Protein AF-A0A7C2SM57-F1 (afdb_monomer_lite)

Structure (mmCIF, N/CA/C/O backbone):
data_AF-A0A7C2SM57-F1
#
_entry.id   AF-A0A7C2SM57-F1
#
loop_
_atom_site.group_PDB
_atom_site.id
_atom_site.type_symbol
_atom_site.label_atom_id
_atom_site.label_alt_id
_atom_site.label_comp_id
_atom_site.label_asym_id
_atom_site.label_entity_id
_atom_site.label_seq_id
_atom_site.pdbx_PDB_ins_code
_atom_site.Cartn_x
_atom_site.Cartn_y
_atom_site.Cartn_z
_atom_site.occupancy
_atom_site.B_iso_or_equiv
_atom_site.auth_seq_id
_atom_site.auth_comp_id
_atom_site.auth_asym_id
_atom_site.auth_atom_id
_atom_site.pdbx_PDB_model_num
ATOM 1 N N . MET A 1 1 ? 14.004 -2.956 -28.193 1.00 50.91 1 MET A N 1
ATOM 2 C CA . MET A 1 1 ? 14.623 -3.282 -26.892 1.00 50.91 1 MET A CA 1
ATOM 3 C C . MET A 1 1 ? 13.646 -2.830 -25.829 1.00 50.91 1 MET A C 1
ATOM 5 O O . MET A 1 1 ? 13.436 -1.632 -25.704 1.00 50.91 1 MET A O 1
ATOM 9 N N . THR A 1 2 ? 12.959 -3.759 -25.173 1.00 55.81 2 THR A N 1
ATOM 10 C CA . THR A 1 2 ? 12.054 -3.418 -24.068 1.00 55.81 2 THR A CA 1
ATOM 11 C C . THR A 1 2 ? 12.912 -3.023 -22.871 1.00 55.81 2 THR A C 1
ATOM 13 O O . THR A 1 2 ? 13.886 -3.712 -22.572 1.00 55.81 2 THR A O 1
ATOM 16 N N . ALA A 1 3 ? 12.626 -1.884 -22.244 1.00 69.00 3 ALA A N 1
ATOM 17 C CA . ALA A 1 3 ? 13.385 -1.445 -21.081 1.00 69.00 3 ALA A CA 1
ATOM 18 C C . ALA A 1 3 ? 13.084 -2.372 -19.897 1.00 69.00 3 ALA A C 1
ATOM 20 O O . ALA A 1 3 ? 11.924 -2.535 -19.518 1.00 69.00 3 ALA A O 1
ATOM 21 N N . LEU A 1 4 ? 14.130 -2.960 -19.316 1.00 82.00 4 LEU A N 1
ATOM 22 C CA . LEU A 1 4 ? 14.032 -3.652 -18.035 1.00 82.00 4 LEU A CA 1
ATOM 23 C C . LEU A 1 4 ? 13.627 -2.630 -16.974 1.00 82.00 4 LEU A C 1
ATOM 25 O O . LEU A 1 4 ? 14.331 -1.639 -16.772 1.00 82.00 4 LEU A O 1
ATOM 29 N N . THR A 1 5 ? 12.493 -2.862 -16.318 1.00 91.25 5 THR A N 1
ATOM 30 C CA . THR A 1 5 ? 11.995 -1.976 -15.261 1.00 91.25 5 THR A CA 1
ATOM 31 C C . THR A 1 5 ? 12.108 -2.693 -13.928 1.00 91.25 5 THR A C 1
ATOM 33 O O . THR A 1 5 ? 11.566 -3.784 -13.765 1.00 91.25 5 THR A O 1
ATOM 36 N N . LEU A 1 6 ? 12.828 -2.088 -12.984 1.00 94.25 6 LEU A N 1
ATOM 37 C CA . LEU A 1 6 ? 12.891 -2.567 -11.608 1.00 94.25 6 LEU A CA 1
ATOM 38 C C . LEU A 1 6 ? 11.885 -1.795 -10.763 1.00 94.25 6 LEU A C 1
ATOM 40 O O . LEU A 1 6 ? 11.863 -0.567 -10.795 1.00 94.25 6 LEU A O 1
ATOM 44 N N . VAL A 1 7 ? 11.080 -2.523 -10.000 1.00 95.19 7 VAL A N 1
ATOM 45 C CA . VAL A 1 7 ? 10.068 -1.971 -9.100 1.00 95.19 7 VAL A CA 1
ATOM 46 C C . VAL A 1 7 ? 10.310 -2.523 -7.705 1.00 95.19 7 VAL A C 1
ATOM 48 O O . VAL A 1 7 ? 10.540 -3.717 -7.541 1.00 95.19 7 VAL A O 1
ATOM 51 N N . GLN A 1 8 ? 10.258 -1.667 -6.688 1.00 96.31 8 GLN A N 1
ATOM 52 C CA . GLN A 1 8 ? 10.218 -2.128 -5.302 1.00 96.31 8 GLN A CA 1
ATOM 53 C C . GLN A 1 8 ? 8.776 -2.434 -4.910 1.00 96.31 8 GLN A C 1
ATOM 55 O O . GLN A 1 8 ? 7.887 -1.606 -5.128 1.00 96.31 8 GLN A O 1
ATOM 60 N N . ALA A 1 9 ? 8.570 -3.614 -4.332 1.00 97.38 9 ALA A N 1
ATOM 61 C CA . ALA A 1 9 ? 7.349 -4.008 -3.657 1.00 97.38 9 ALA A CA 1
ATOM 62 C C . ALA A 1 9 ? 7.601 -4.045 -2.147 1.00 97.38 9 ALA A C 1
ATOM 64 O O . ALA A 1 9 ? 8.601 -4.610 -1.701 1.00 97.38 9 ALA A O 1
ATOM 65 N N . ARG A 1 10 ? 6.696 -3.464 -1.359 1.00 97.38 10 ARG A N 1
ATOM 66 C CA . ARG A 1 10 ? 6.762 -3.461 0.106 1.00 97.38 10 ARG A CA 1
ATOM 67 C C . ARG A 1 10 ? 5.449 -3.941 0.689 1.00 97.38 10 ARG A C 1
ATOM 69 O O . ARG A 1 10 ? 4.433 -3.268 0.535 1.00 97.38 10 ARG A O 1
ATOM 76 N N . ALA A 1 11 ? 5.468 -5.096 1.338 1.00 97.75 11 ALA A N 1
ATOM 77 C CA . ALA A 1 11 ? 4.336 -5.629 2.077 1.00 97.75 11 ALA A CA 1
ATOM 78 C C . ALA A 1 11 ? 4.465 -5.245 3.550 1.00 97.75 11 ALA A C 1
ATOM 80 O O . ALA A 1 11 ? 5.546 -5.341 4.127 1.00 97.75 11 ALA A O 1
ATOM 81 N N . MET A 1 12 ? 3.367 -4.801 4.152 1.00 97.69 12 MET A N 1
ATOM 82 C CA . MET A 1 12 ? 3.306 -4.418 5.557 1.00 97.69 12 MET A CA 1
ATOM 83 C C . MET A 1 12 ? 2.025 -4.945 6.193 1.00 97.69 12 MET A C 1
ATOM 85 O O . MET A 1 12 ? 0.942 -4.760 5.636 1.00 97.69 12 MET A O 1
ATOM 89 N N . LEU A 1 13 ? 2.132 -5.550 7.373 1.00 97.88 13 LEU 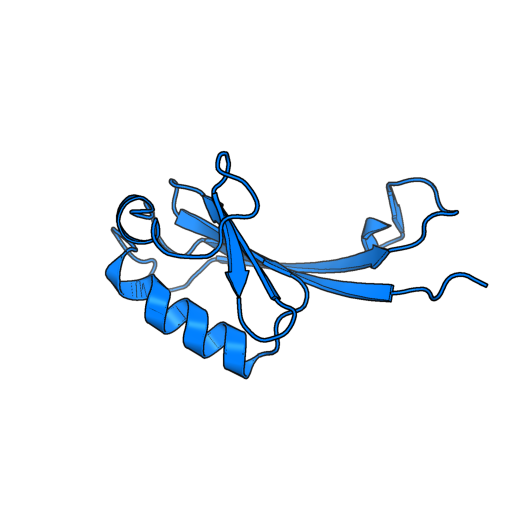A N 1
ATOM 90 C CA . LEU A 1 13 ? 0.989 -5.802 8.247 1.00 97.88 13 LEU A CA 1
ATOM 91 C C . LEU A 1 13 ? 0.921 -4.664 9.263 1.00 97.88 13 LEU A C 1
ATOM 93 O O . LEU A 1 13 ? 1.817 -4.532 10.091 1.00 97.88 13 LEU A O 1
ATOM 97 N N . ILE A 1 14 ? -0.110 -3.822 9.179 1.00 96.81 14 ILE A N 1
ATOM 98 C CA . ILE A 1 14 ? -0.193 -2.580 9.974 1.00 96.81 14 ILE A CA 1
ATOM 99 C C . ILE A 1 14 ? -1.230 -2.640 11.105 1.00 96.81 14 ILE A C 1
ATOM 101 O O . ILE A 1 14 ? -1.264 -1.752 11.953 1.00 96.81 14 ILE A O 1
ATOM 105 N N . GLY A 1 15 ? -2.064 -3.678 11.136 1.00 96.38 15 GLY A N 1
ATOM 106 C CA . GLY A 1 15 ? -3.121 -3.899 12.125 1.00 96.38 15 GLY A CA 1
ATOM 107 C C . GLY A 1 15 ? -3.917 -5.158 11.800 1.00 96.38 15 GLY A C 1
ATOM 108 O O . GLY A 1 15 ? -3.643 -5.815 10.796 1.00 96.38 15 GLY A O 1
ATOM 109 N N . ASP A 1 16 ? -4.936 -5.459 12.597 1.00 94.50 16 ASP A N 1
ATOM 110 C CA . ASP A 1 16 ? -5.746 -6.673 12.413 1.00 94.50 16 ASP A CA 1
ATOM 111 C C . ASP A 1 16 ? -6.846 -6.501 11.360 1.00 94.50 16 ASP A C 1
ATOM 113 O O . ASP A 1 16 ? -7.298 -7.464 10.727 1.00 94.50 16 ASP A O 1
ATOM 117 N N . ARG A 1 17 ? -7.335 -5.267 11.168 1.00 94.69 17 ARG A N 1
ATOM 118 C CA . ARG A 1 17 ? -8.364 -4.974 10.160 1.00 94.69 17 ARG A CA 1
ATOM 119 C C . ARG A 1 17 ? -8.192 -3.602 9.539 1.00 94.69 17 ARG A C 1
ATOM 121 O O . ARG A 1 17 ? -7.886 -2.633 10.223 1.00 94.69 17 ARG A O 1
ATOM 128 N N . LEU A 1 18 ? -8.542 -3.505 8.261 1.00 93.94 18 LEU A N 1
ATOM 129 C CA . LEU A 1 18 ? -8.571 -2.248 7.518 1.00 93.94 18 LEU A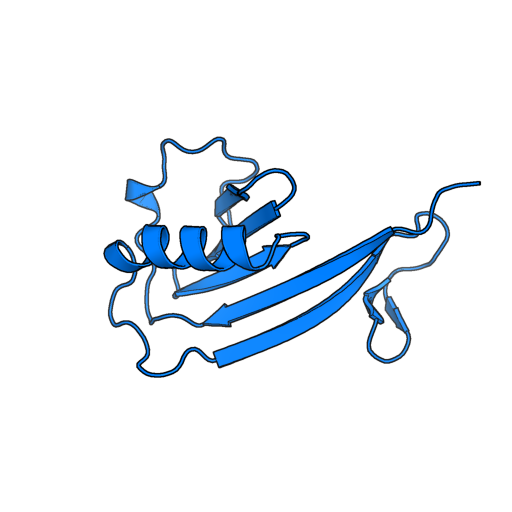 CA 1
ATOM 130 C C . LEU A 1 18 ? -9.998 -1.942 7.040 1.00 93.94 18 LEU A C 1
ATOM 132 O O . LEU A 1 18 ? -10.609 -2.753 6.330 1.00 93.94 18 LEU A O 1
ATOM 136 N N . ASP A 1 19 ? -10.549 -0.790 7.436 1.00 91.81 19 ASP A N 1
ATOM 137 C CA . ASP A 1 19 ? -11.873 -0.351 6.983 1.00 91.81 19 ASP A CA 1
ATOM 138 C C . ASP A 1 19 ? -11.806 0.323 5.606 1.00 91.81 19 ASP A C 1
ATOM 140 O O . ASP A 1 19 ? -11.672 1.535 5.456 1.00 91.81 19 ASP A O 1
ATOM 144 N N . LEU A 1 20 ? -11.922 -0.506 4.569 1.00 84.38 20 LEU A N 1
ATOM 145 C CA . LEU A 1 20 ? -11.835 -0.072 3.174 1.00 84.38 20 LEU A CA 1
ATOM 146 C C . LEU A 1 20 ? 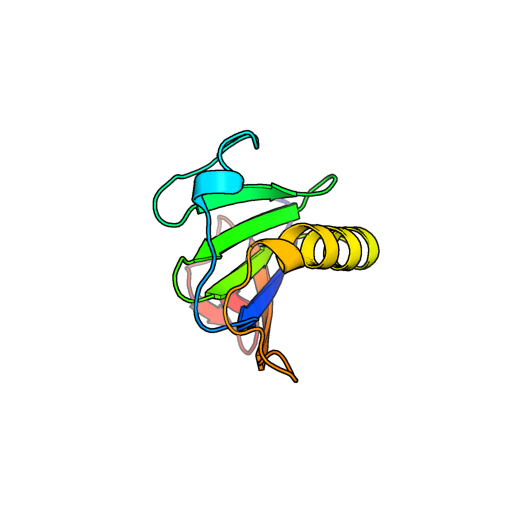-13.085 0.651 2.664 1.00 84.38 20 LEU A C 1
ATOM 148 O O . LEU A 1 20 ? -13.011 1.288 1.616 1.00 84.38 20 LEU A O 1
ATOM 152 N N . ARG A 1 21 ? -14.225 0.566 3.368 1.00 76.38 21 ARG A N 1
ATOM 153 C CA . ARG A 1 21 ? -15.477 1.209 2.922 1.00 76.38 21 ARG A CA 1
ATOM 154 C C . ARG A 1 21 ? -15.364 2.731 2.910 1.00 76.38 21 ARG A C 1
ATOM 156 O O . ARG A 1 21 ? -16.056 3.402 2.153 1.00 76.38 21 ARG A O 1
ATOM 163 N N . ALA A 1 22 ? -14.481 3.275 3.741 1.00 67.94 22 ALA A N 1
ATOM 164 C CA . ALA A 1 22 ? -14.217 4.704 3.809 1.00 67.94 22 ALA A CA 1
ATOM 165 C C . ALA A 1 22 ? -13.237 5.199 2.726 1.00 67.94 22 ALA A C 1
ATOM 167 O O . ALA A 1 22 ? -13.192 6.393 2.448 1.00 67.94 22 ALA A O 1
ATOM 168 N N . LEU A 1 23 ? -12.497 4.294 2.072 1.00 70.75 23 LEU A N 1
ATOM 169 C CA . LEU A 1 23 ? -11.519 4.598 1.011 1.00 70.75 23 LEU A CA 1
ATOM 170 C C . LEU A 1 23 ? -12.133 4.538 -0.397 1.00 70.75 23 LEU A C 1
ATOM 172 O O . LEU A 1 23 ? -11.445 4.569 -1.416 1.00 70.75 23 LEU A O 1
ATOM 176 N N . GLU A 1 24 ? -13.456 4.433 -0.455 1.00 63.94 24 GLU A N 1
ATOM 177 C CA . GLU A 1 24 ? -14.232 4.118 -1.644 1.00 63.94 24 GLU A CA 1
ATOM 178 C C . GLU A 1 24 ? -14.271 5.225 -2.713 1.00 63.94 24 GLU A C 1
ATOM 180 O O . GLU A 1 24 ? -14.729 4.963 -3.829 1.00 63.94 24 GLU A O 1
ATOM 185 N N . THR A 1 25 ? -13.763 6.418 -2.405 1.00 64.44 25 THR A N 1
ATOM 186 C CA . THR A 1 25 ? -13.713 7.594 -3.289 1.00 64.44 25 THR A CA 1
ATOM 187 C C . THR A 1 25 ? -12.423 7.722 -4.103 1.00 64.44 25 THR A C 1
ATOM 189 O O . THR A 1 25 ? -12.368 8.566 -4.997 1.00 64.44 25 THR A O 1
ATOM 192 N N . ALA A 1 26 ? -11.397 6.910 -3.830 1.00 64.75 26 ALA A N 1
ATOM 193 C CA . ALA A 1 26 ? -10.163 6.898 -4.614 1.00 64.75 26 ALA A CA 1
ATOM 194 C C . ALA A 1 26 ? -10.376 6.271 -6.006 1.00 64.75 26 ALA A C 1
ATOM 196 O O . ALA A 1 26 ? -11.267 5.438 -6.192 1.00 64.75 26 ALA A O 1
ATOM 197 N N . GLU A 1 27 ? -9.538 6.637 -6.981 1.00 70.50 27 GLU A N 1
ATOM 198 C CA . GLU A 1 27 ? -9.518 5.994 -8.299 1.00 70.50 27 GLU A CA 1
ATOM 199 C C . GLU A 1 27 ? -9.142 4.510 -8.137 1.00 70.50 27 GLU A C 1
ATOM 201 O O . GLU A 1 27 ? -7.998 4.154 -7.838 1.00 70.50 27 GLU A O 1
ATOM 206 N N . ARG A 1 28 ? -10.148 3.633 -8.258 1.00 82.94 28 ARG A N 1
ATOM 207 C CA . ARG A 1 28 ? -9.999 2.192 -8.027 1.00 82.94 28 ARG A CA 1
ATOM 208 C C . ARG A 1 28 ? -9.511 1.496 -9.291 1.00 82.94 28 ARG A C 1
ATOM 210 O O . ARG A 1 28 ? -10.142 1.591 -10.338 1.00 82.94 28 ARG A O 1
ATOM 217 N N . LEU A 1 29 ? -8.448 0.715 -9.146 1.00 88.25 29 LEU A N 1
ATOM 218 C CA . LEU A 1 29 ? -7.909 -0.169 -10.179 1.00 88.25 29 LEU A CA 1
ATOM 219 C C . LEU A 1 29 ? -8.491 -1.590 -10.071 1.00 88.25 29 LEU A C 1
ATOM 221 O O . LEU A 1 29 ? -8.685 -2.257 -11.081 1.00 88.25 29 LEU A O 1
ATOM 225 N N . ALA A 1 30 ? -8.794 -2.048 -8.851 1.00 90.12 30 ALA A N 1
ATOM 226 C CA . ALA A 1 30 ? -9.450 -3.330 -8.575 1.00 90.12 30 ALA A CA 1
ATOM 227 C C . ALA A 1 30 ? -1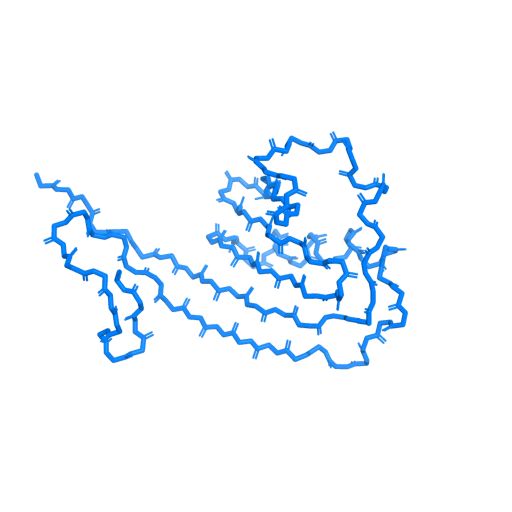0.201 -3.287 -7.232 1.00 90.12 30 ALA A C 1
ATOM 229 O O . ALA A 1 30 ? -9.925 -2.432 -6.390 1.00 90.12 30 ALA A O 1
ATOM 230 N N . SER A 1 31 ? -11.154 -4.199 -7.017 1.00 87.31 31 SER A N 1
ATOM 231 C CA . SER A 1 31 ? -12.004 -4.232 -5.811 1.00 87.31 31 SER A CA 1
ATOM 232 C C . SER A 1 31 ? -11.794 -5.448 -4.901 1.00 87.31 31 SER A C 1
ATOM 234 O O . SER A 1 31 ? -12.278 -5.438 -3.768 1.00 87.31 31 SER A O 1
ATOM 236 N N . ALA A 1 32 ? -11.081 -6.481 -5.354 1.00 87.81 32 ALA A N 1
ATOM 237 C CA . ALA A 1 32 ? -10.849 -7.705 -4.590 1.00 87.81 32 ALA A CA 1
ATOM 238 C C . ALA A 1 32 ? -9.448 -8.295 -4.863 1.00 87.81 32 ALA A C 1
ATOM 240 O O . ALA A 1 32 ? -9.311 -9.097 -5.787 1.00 87.81 32 ALA A O 1
ATOM 241 N N . PRO A 1 33 ? -8.418 -7.946 -4.062 1.00 92.81 33 PRO A N 1
ATOM 242 C CA . PRO A 1 33 ? -8.392 -6.910 -3.012 1.00 92.81 33 PRO A CA 1
ATOM 243 C C . PRO A 1 33 ? -8.540 -5.478 -3.566 1.00 92.81 33 PRO A C 1
ATOM 245 O O . PRO A 1 33 ? -8.395 -5.251 -4.770 1.00 92.81 33 PRO A O 1
ATOM 248 N N . LEU A 1 34 ? -8.841 -4.500 -2.698 1.00 93.00 34 LEU A N 1
ATOM 249 C CA . LEU A 1 34 ? -8.935 -3.099 -3.126 1.00 93.00 34 LEU A CA 1
ATOM 250 C C . LEU A 1 34 ? -7.561 -2.644 -3.609 1.00 93.00 34 LEU A C 1
ATOM 252 O O . LEU A 1 34 ? -6.596 -2.697 -2.854 1.00 93.00 34 LEU A O 1
ATOM 256 N N . THR A 1 35 ? -7.489 -2.184 -4.850 1.00 94.75 35 THR A N 1
ATOM 257 C CA . THR A 1 35 ? -6.258 -1.659 -5.436 1.00 94.75 35 THR A CA 1
ATOM 258 C C . THR A 1 35 ? -6.504 -0.240 -5.907 1.00 94.75 35 THR A C 1
ATOM 260 O O . THR A 1 35 ? -7.473 0.007 -6.627 1.00 94.75 35 THR A O 1
ATOM 263 N N . ILE A 1 36 ? -5.637 0.682 -5.501 1.00 93.31 36 ILE A N 1
ATOM 264 C CA . ILE A 1 36 ? -5.745 2.112 -5.802 1.00 93.31 36 ILE A CA 1
ATOM 265 C C . ILE A 1 36 ? -4.403 2.661 -6.289 1.00 93.31 36 ILE A C 1
ATOM 267 O O . ILE A 1 36 ? -3.340 2.127 -5.953 1.00 93.31 36 ILE A O 1
ATOM 271 N N . ALA A 1 37 ? -4.454 3.733 -7.077 1.00 93.31 37 ALA A N 1
ATOM 272 C CA . ALA A 1 37 ? -3.277 4.549 -7.355 1.00 93.31 37 ALA A CA 1
ATOM 273 C C . ALA A 1 37 ? -2.914 5.387 -6.117 1.00 93.31 37 ALA A C 1
ATOM 275 O O . ALA A 1 37 ? -3.798 5.878 -5.414 1.00 93.31 37 ALA A O 1
ATOM 276 N N . VAL A 1 38 ? -1.617 5.543 -5.849 1.00 92.25 38 VAL A N 1
ATOM 277 C CA . VAL A 1 38 ? -1.082 6.331 -4.729 1.00 92.25 38 VAL A CA 1
ATOM 278 C C . VAL A 1 38 ? 0.163 7.089 -5.180 1.00 92.25 38 VAL A C 1
ATOM 280 O O . VAL A 1 38 ? 1.000 6.543 -5.892 1.00 92.25 38 VAL A O 1
ATOM 283 N N . GLY A 1 39 ? 0.301 8.351 -4.778 1.00 91.12 39 GLY A N 1
ATOM 284 C CA . GLY A 1 39 ? 1.400 9.193 -5.264 1.00 91.12 39 GLY A CA 1
ATOM 285 C C . GLY A 1 39 ? 1.401 9.355 -6.791 1.00 91.12 39 GLY A C 1
ATOM 286 O O . GLY A 1 39 ? 0.372 9.199 -7.451 1.00 91.12 39 GLY A O 1
ATOM 287 N N . ALA A 1 40 ? 2.563 9.667 -7.363 1.00 92.62 40 ALA A N 1
ATOM 288 C CA . ALA A 1 40 ? 2.712 9.882 -8.803 1.00 92.62 40 ALA A CA 1
ATOM 289 C C . ALA A 1 40 ? 2.784 8.576 -9.614 1.00 92.62 40 ALA A C 1
ATOM 291 O O . ALA A 1 40 ? 2.353 8.530 -10.768 1.00 92.62 40 ALA A O 1
ATOM 292 N N . ARG A 1 41 ? 3.370 7.522 -9.034 1.00 92.81 41 ARG A N 1
ATOM 293 C CA . ARG A 1 41 ? 3.616 6.228 -9.703 1.00 92.81 41 ARG A CA 1
ATOM 294 C C . ARG A 1 41 ? 3.218 5.028 -8.850 1.00 92.81 41 ARG A C 1
ATOM 296 O O . ARG A 1 41 ? 3.234 3.903 -9.338 1.00 92.81 41 ARG A O 1
ATOM 303 N N . GLY A 1 42 ? 2.858 5.234 -7.594 1.00 94.94 42 GLY A N 1
ATOM 304 C CA . GLY A 1 42 ? 2.632 4.143 -6.669 1.00 94.94 42 GLY A CA 1
ATOM 305 C C . GLY A 1 42 ? 1.310 3.414 -6.913 1.00 94.94 42 GLY A C 1
ATOM 306 O O . GLY A 1 42 ? 0.322 3.973 -7.400 1.00 94.94 42 GLY A O 1
ATOM 307 N N . ARG A 1 43 ? 1.280 2.130 -6.560 1.00 95.69 43 ARG A N 1
ATOM 308 C CA . ARG A 1 43 ? 0.043 1.348 -6.430 1.00 95.69 43 ARG A CA 1
ATOM 309 C C . ARG A 1 43 ? -0.018 0.763 -5.031 1.00 95.69 43 ARG A C 1
ATOM 311 O O . ARG A 1 43 ? 0.993 0.269 -4.541 1.00 95.69 43 ARG A O 1
ATOM 318 N N . ALA A 1 44 ? -1.197 0.794 -4.420 1.00 96.25 44 ALA A N 1
ATOM 319 C CA . ALA A 1 44 ? -1.443 0.172 -3.128 1.00 96.25 44 ALA A CA 1
ATOM 320 C C . ALA A 1 44 ? -2.507 -0.913 -3.264 1.00 96.25 44 ALA A C 1
ATOM 322 O O . ALA A 1 44 ? -3.611 -0.650 -3.744 1.00 96.25 44 ALA A O 1
ATOM 323 N N . VAL A 1 45 ? -2.172 -2.118 -2.814 1.00 96.81 45 VAL A N 1
ATOM 324 C CA . VAL A 1 45 ? -3.096 -3.239 -2.666 1.00 96.81 45 VAL A CA 1
ATOM 325 C C 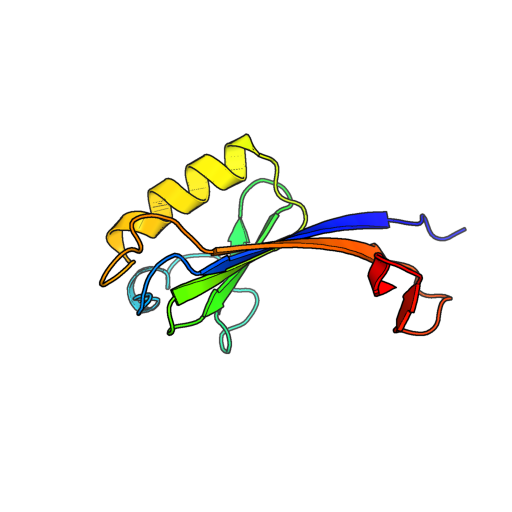. VAL A 1 45 ? -3.438 -3.373 -1.188 1.00 96.81 45 VAL A C 1
ATOM 327 O O . VAL A 1 45 ? -2.562 -3.600 -0.356 1.00 96.81 45 VAL A O 1
ATOM 330 N N . LEU A 1 46 ? -4.715 -3.205 -0.861 1.00 95.94 46 LEU A N 1
ATOM 331 C CA . LEU A 1 46 ? -5.223 -3.112 0.500 1.00 95.94 46 LEU A CA 1
ATOM 332 C C . LEU A 1 46 ? -6.082 -4.330 0.831 1.00 95.94 46 LEU A C 1
ATOM 334 O O . LEU A 1 46 ? -7.126 -4.581 0.216 1.00 95.94 46 LEU A O 1
ATOM 338 N N . PHE A 1 47 ? -5.663 -5.068 1.851 1.00 95.62 47 PHE A N 1
ATOM 339 C CA . PHE A 1 47 ? -6.365 -6.241 2.338 1.00 95.62 47 PHE A CA 1
ATOM 340 C C . PHE A 1 47 ? -7.161 -5.902 3.596 1.00 95.62 47 PHE A C 1
ATOM 342 O O . PHE A 1 47 ? -6.681 -5.248 4.518 1.00 95.62 47 PHE A O 1
ATOM 349 N N . ARG A 1 48 ? -8.400 -6.400 3.677 1.00 94.31 48 ARG A N 1
ATOM 350 C CA . ARG A 1 48 ? -9.299 -6.124 4.817 1.00 94.31 48 ARG A CA 1
ATOM 351 C C . ARG A 1 48 ? -8.786 -6.670 6.150 1.00 94.31 48 ARG A C 1
ATOM 353 O O . ARG A 1 48 ? -9.260 -6.222 7.189 1.00 94.31 48 ARG A O 1
ATOM 360 N N . TYR A 1 49 ? -7.853 -7.617 6.109 1.00 95.00 49 TYR A N 1
ATOM 361 C CA . TYR A 1 49 ? -7.169 -8.182 7.272 1.00 95.00 49 TYR A CA 1
ATOM 362 C C . TYR A 1 49 ? -5.911 -7.391 7.678 1.00 95.00 49 TYR A C 1
ATOM 364 O O . TYR A 1 49 ? -5.074 -7.912 8.397 1.00 95.00 49 TYR A O 1
ATOM 372 N N . GLY A 1 50 ? -5.750 -6.153 7.189 1.00 95.56 50 GLY A N 1
ATOM 373 C CA . GLY A 1 50 ? -4.722 -5.226 7.672 1.00 95.56 50 GLY A CA 1
ATOM 374 C C . GLY A 1 50 ? -3.368 -5.296 6.966 1.00 95.56 50 GLY A C 1
ATOM 375 O O . GLY A 1 50 ? -2.462 -4.550 7.332 1.00 95.56 50 GLY A O 1
ATOM 376 N N . ALA A 1 51 ? -3.225 -6.131 5.932 1.00 97.50 51 ALA A N 1
ATOM 377 C CA . ALA A 1 51 ? -2.053 -6.092 5.062 1.00 97.50 51 ALA A CA 1
ATOM 378 C C . ALA A 1 51 ? -2.179 -5.008 3.980 1.00 97.50 51 ALA A C 1
ATOM 380 O O . ALA A 1 51 ? -3.251 -4.787 3.405 1.00 97.50 51 ALA A O 1
ATOM 381 N N . VAL A 1 52 ? -1.055 -4.373 3.672 1.00 97.50 52 VAL A N 1
ATOM 382 C CA . VAL A 1 52 ? -0.894 -3.357 2.632 1.00 97.50 52 VAL A CA 1
ATOM 383 C C . VAL A 1 52 ? 0.328 -3.717 1.807 1.00 97.50 52 VAL A C 1
ATOM 385 O O . VAL A 1 52 ? 1.392 -3.951 2.370 1.00 97.50 52 VAL A O 1
ATOM 388 N N . VAL A 1 53 ? 0.195 -3.748 0.483 1.00 98.06 53 VAL A N 1
ATOM 389 C CA . VAL A 1 53 ? 1.334 -3.933 -0.424 1.00 98.06 53 VAL A CA 1
ATOM 390 C C . VAL A 1 53 ? 1.468 -2.711 -1.316 1.00 98.06 53 VAL A C 1
ATOM 392 O O . VAL A 1 53 ? 0.518 -2.344 -2.007 1.00 98.06 53 VAL A O 1
ATOM 395 N N . LEU A 1 54 ? 2.634 -2.077 -1.287 1.00 97.81 54 LEU A N 1
ATOM 396 C CA . LEU A 1 54 ? 2.964 -0.888 -2.063 1.00 97.81 54 LEU A CA 1
ATOM 397 C C . LEU A 1 54 ? 3.936 -1.238 -3.184 1.00 97.81 54 LEU A C 1
ATOM 399 O O . LEU A 1 54 ? 4.882 -1.987 -2.961 1.00 97.81 54 LEU A O 1
ATOM 403 N N . PHE A 1 55 ? 3.726 -0.669 -4.368 1.00 97.12 55 PHE A N 1
ATOM 404 C CA . PHE A 1 55 ? 4.581 -0.861 -5.541 1.00 97.12 55 PHE A CA 1
ATOM 405 C C . PHE A 1 55 ? 5.004 0.486 -6.128 1.00 97.12 55 PHE A C 1
ATOM 407 O O . PHE A 1 55 ? 4.143 1.343 -6.301 1.00 97.12 55 PHE A O 1
ATOM 414 N N . ASP A 1 56 ? 6.286 0.639 -6.482 1.00 95.50 56 ASP A N 1
ATOM 415 C CA . ASP A 1 56 ? 6.874 1.814 -7.176 1.00 95.50 56 ASP A CA 1
ATOM 416 C C . ASP A 1 56 ? 6.521 3.177 -6.547 1.00 95.50 56 ASP A C 1
ATOM 418 O O . ASP A 1 56 ? 6.238 4.159 -7.239 1.00 95.50 56 ASP A O 1
ATOM 422 N N . ILE A 1 57 ? 6.501 3.235 -5.216 1.00 95.81 57 ILE A N 1
ATOM 423 C CA . ILE A 1 57 ? 6.171 4.447 -4.463 1.00 95.81 57 ILE A CA 1
ATOM 424 C C . ILE A 1 57 ? 7.438 5.146 -3.959 1.00 95.81 57 ILE A C 1
ATOM 426 O O . ILE A 1 57 ? 8.402 4.493 -3.557 1.00 95.81 57 ILE A O 1
ATOM 430 N N . ASP A 1 58 ? 7.450 6.480 -3.993 1.00 95.06 58 ASP A N 1
ATOM 431 C CA . ASP A 1 58 ? 8.515 7.261 -3.362 1.00 95.06 58 ASP A CA 1
ATOM 432 C C . ASP A 1 58 ? 8.413 7.177 -1.822 1.00 95.06 58 ASP A C 1
ATOM 434 O O . ASP A 1 58 ? 7.300 7.208 -1.292 1.00 95.06 58 ASP A O 1
ATOM 438 N N . PRO A 1 59 ? 9.530 7.123 -1.069 1.00 93.94 59 PRO A N 1
ATOM 439 C CA . PRO A 1 59 ? 9.488 7.023 0.392 1.00 93.94 59 PRO A CA 1
ATOM 440 C C . PRO A 1 59 ? 8.672 8.121 1.095 1.00 93.94 59 PRO A C 1
ATOM 442 O O . PRO A 1 59 ? 8.058 7.864 2.133 1.00 93.94 59 PRO A O 1
ATOM 445 N N . MET A 1 60 ? 8.644 9.344 0.554 1.00 96.00 60 MET A N 1
ATOM 446 C CA . MET A 1 60 ? 7.854 10.443 1.115 1.00 96.00 60 MET A CA 1
ATOM 447 C C . MET A 1 60 ? 6.357 10.239 0.857 1.00 96.00 60 MET A C 1
ATOM 449 O O . MET A 1 60 ? 5.533 10.453 1.749 1.00 96.00 60 MET A O 1
ATOM 453 N N . GLU A 1 61 ? 6.004 9.806 -0.355 1.00 96.69 61 GLU A N 1
ATOM 454 C CA . GLU A 1 61 ? 4.625 9.479 -0.728 1.00 96.69 61 GLU A CA 1
ATOM 455 C C . GLU A 1 61 ? 4.105 8.288 0.081 1.00 96.69 61 GLU A C 1
ATOM 457 O O . GLU A 1 61 ? 2.959 8.301 0.527 1.00 96.69 61 GLU A O 1
ATOM 462 N N . GLU A 1 62 ? 4.957 7.294 0.334 1.00 95.69 62 GLU A N 1
ATOM 463 C CA . GLU A 1 62 ? 4.650 6.156 1.193 1.00 95.69 62 GLU A CA 1
ATOM 464 C C . GLU A 1 62 ? 4.330 6.594 2.623 1.00 95.69 62 GLU A C 1
ATOM 466 O O . GLU A 1 62 ? 3.274 6.239 3.151 1.00 95.69 62 GLU A O 1
ATOM 471 N N . ALA A 1 63 ? 5.199 7.392 3.247 1.00 95.44 63 ALA A N 1
ATOM 472 C CA . ALA A 1 63 ? 4.967 7.875 4.604 1.00 95.44 63 ALA A CA 1
ATOM 473 C C . ALA A 1 63 ? 3.658 8.678 4.702 1.00 95.44 63 ALA A C 1
ATOM 475 O O . ALA A 1 63 ? 2.872 8.487 5.635 1.00 95.44 63 ALA A O 1
ATOM 476 N N . ALA A 1 64 ? 3.389 9.537 3.713 1.00 95.75 64 ALA A N 1
ATOM 477 C CA . ALA A 1 64 ? 2.150 10.303 3.639 1.00 95.75 64 ALA A CA 1
ATOM 478 C C . ALA A 1 64 ? 0.920 9.399 3.460 1.00 95.75 64 ALA A C 1
ATOM 480 O O . ALA A 1 64 ? -0.106 9.626 4.104 1.00 95.75 64 ALA A O 1
ATOM 481 N N . PHE A 1 65 ? 1.017 8.370 2.616 1.00 94.69 65 PHE A N 1
ATOM 482 C CA . PHE A 1 65 ? -0.063 7.416 2.389 1.00 94.69 65 PHE A CA 1
ATOM 483 C C . PHE A 1 65 ? -0.380 6.604 3.649 1.00 94.69 65 PHE A C 1
ATOM 485 O O . PHE A 1 65 ? -1.542 6.499 4.034 1.00 94.69 65 PHE A O 1
ATOM 492 N N . LEU A 1 66 ? 0.637 6.092 4.348 1.00 94.44 66 LEU A N 1
ATOM 493 C CA . LEU A 1 66 ? 0.444 5.345 5.594 1.00 94.44 66 LEU A CA 1
ATOM 494 C C . LEU A 1 66 ? -0.179 6.211 6.696 1.00 94.44 66 LEU A C 1
ATOM 496 O O . LEU A 1 66 ? -1.067 5.748 7.412 1.00 94.44 66 LEU A O 1
ATOM 500 N N . ALA A 1 67 ? 0.215 7.484 6.795 1.00 94.44 67 ALA A N 1
ATOM 501 C CA . ALA A 1 67 ? -0.404 8.427 7.724 1.00 94.44 67 ALA A CA 1
ATOM 502 C C . ALA A 1 67 ? -1.889 8.677 7.400 1.00 94.44 67 ALA A C 1
ATOM 504 O O . ALA A 1 67 ? -2.717 8.731 8.309 1.00 94.44 67 ALA A O 1
ATOM 505 N N . GLN A 1 68 ? -2.243 8.786 6.114 1.00 92.38 68 GLN A N 1
ATOM 506 C CA . GLN A 1 68 ? -3.639 8.898 5.670 1.00 92.38 68 GLN A CA 1
ATOM 507 C C . GLN A 1 68 ? -4.437 7.616 5.919 1.00 92.38 68 GLN A C 1
ATOM 509 O O . GLN A 1 68 ? -5.645 7.682 6.136 1.00 92.38 68 GLN A O 1
ATOM 514 N N . LEU A 1 69 ? -3.775 6.459 5.890 1.00 92.75 69 LEU A N 1
ATOM 515 C CA . LEU A 1 69 ? -4.405 5.162 6.091 1.00 92.75 69 LEU A CA 1
ATOM 516 C C . LEU A 1 69 ? -4.676 4.858 7.571 1.00 92.75 69 LEU A C 1
ATOM 518 O O . LEU A 1 69 ? -5.649 4.175 7.882 1.00 92.75 69 LEU A O 1
ATOM 522 N N . HIS A 1 70 ? -3.850 5.391 8.476 1.00 92.88 70 HIS A N 1
ATOM 523 C CA . HIS A 1 70 ? -3.896 5.128 9.918 1.00 92.88 70 HIS A CA 1
ATOM 524 C C . HIS A 1 70 ? -5.301 5.219 10.555 1.00 92.88 70 HIS A C 1
ATOM 526 O O . HIS A 1 70 ? -5.648 4.320 11.319 1.00 92.88 70 HIS A O 1
ATOM 532 N N . PRO A 1 71 ? -6.159 6.219 10.255 1.00 93.12 71 PRO A N 1
ATOM 533 C CA . PRO A 1 71 ? -7.508 6.300 10.829 1.00 93.12 71 PRO A CA 1
ATOM 534 C C . PRO A 1 71 ? -8.435 5.129 10.469 1.00 93.12 71 PRO A C 1
ATOM 536 O O . PRO A 1 71 ? -9.458 4.944 11.122 1.00 93.12 71 PRO A O 1
ATOM 539 N N . PHE A 1 72 ? -8.103 4.358 9.432 1.00 93.31 72 PHE A N 1
ATOM 540 C CA . PHE A 1 72 ? -8.891 3.216 8.959 1.00 93.31 72 PHE A CA 1
ATOM 541 C C . PHE A 1 72 ? -8.359 1.872 9.473 1.00 93.31 72 PHE A C 1
ATOM 543 O O . PHE A 1 72 ? -8.956 0.828 9.193 1.00 93.31 72 PHE A O 1
ATOM 550 N N . VAL A 1 73 ? -7.244 1.883 10.207 1.00 95.25 73 VAL A N 1
ATOM 551 C CA . VAL A 1 73 ? -6.632 0.695 10.803 1.00 95.25 73 VAL A CA 1
ATOM 552 C C . VAL A 1 73 ? -7.280 0.432 12.158 1.00 95.25 73 VAL A C 1
ATOM 554 O O . VAL A 1 73 ? -7.191 1.247 13.074 1.00 95.25 73 VAL A O 1
ATOM 557 N N . ASN A 1 74 ? -7.924 -0.723 12.299 1.00 94.94 74 ASN A N 1
ATOM 558 C CA . ASN A 1 74 ? -8.408 -1.199 13.589 1.00 94.94 74 ASN A CA 1
ATOM 559 C C . ASN A 1 74 ? -7.338 -2.077 14.228 1.00 94.94 74 ASN A C 1
ATOM 561 O O . ASN A 1 74 ? -6.762 -2.926 13.546 1.00 94.94 74 ASN A O 1
ATOM 565 N N . GLU A 1 75 ? -7.130 -1.875 15.529 1.00 95.25 75 GLU A N 1
ATOM 566 C CA . GLU A 1 75 ? -6.074 -2.536 16.305 1.00 95.25 75 GLU A CA 1
ATOM 567 C C . GLU A 1 75 ? -4.706 -2.398 15.608 1.00 95.25 75 GLU A C 1
ATOM 569 O O . GLU A 1 75 ? -4.148 -3.383 15.126 1.00 95.25 75 GLU A O 1
ATOM 574 N N . PRO A 1 76 ? -4.187 -1.158 15.470 1.00 95.69 76 PRO A N 1
ATOM 575 C CA . PRO A 1 76 ? -2.901 -0.932 14.826 1.00 95.69 76 PRO A CA 1
ATOM 576 C C . PRO A 1 76 ? -1.783 -1.639 15.595 1.00 95.69 76 PRO A C 1
ATOM 578 O O . PRO A 1 76 ? -1.711 -1.565 16.826 1.00 95.69 76 PRO A O 1
ATOM 581 N N . LEU A 1 77 ? -0.885 -2.294 14.862 1.00 93.75 77 LEU A N 1
ATOM 582 C CA . LEU A 1 77 ? 0.280 -2.937 15.456 1.00 93.75 77 LEU A CA 1
ATOM 583 C C . LEU A 1 77 ? 1.273 -1.875 15.932 1.00 93.75 77 LEU A C 1
ATOM 585 O O . LEU A 1 77 ? 1.600 -0.938 15.205 1.00 93.75 77 LEU A O 1
ATOM 589 N N . ALA A 1 78 ? 1.806 -2.052 17.144 1.00 91.94 78 ALA A N 1
ATOM 590 C CA . ALA A 1 78 ? 2.833 -1.161 17.687 1.00 91.94 78 ALA A CA 1
ATOM 591 C C . ALA A 1 78 ? 4.107 -1.148 16.822 1.00 91.94 78 ALA A C 1
ATOM 593 O O . ALA A 1 78 ? 4.809 -0.140 16.761 1.00 91.94 78 ALA A O 1
ATOM 594 N N . GLN A 1 79 ? 4.397 -2.272 16.165 1.00 92.75 79 GLN A N 1
ATOM 595 C CA . GLN A 1 79 ? 5.463 -2.421 15.183 1.00 92.75 79 GLN A CA 1
ATOM 596 C C . GLN A 1 79 ? 4.896 -3.194 13.988 1.00 92.75 79 GLN A C 1
ATOM 598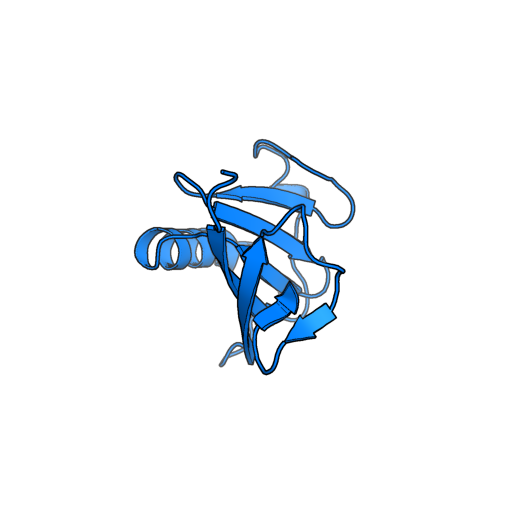 O O . GLN A 1 79 ? 4.560 -4.367 14.150 1.00 92.75 79 GLN A O 1
ATOM 603 N N . PRO A 1 80 ? 4.738 -2.553 12.819 1.00 93.19 80 PRO A N 1
ATOM 604 C CA . PRO A 1 80 ? 4.318 -3.254 11.616 1.00 93.19 80 PRO A CA 1
ATOM 605 C C . PRO A 1 80 ? 5.357 -4.289 11.182 1.00 93.19 80 PRO A C 1
ATOM 607 O O . PRO A 1 80 ? 6.548 -3.979 11.122 1.00 93.19 80 PRO A O 1
ATOM 610 N N . GLU A 1 81 ? 4.899 -5.486 10.821 1.00 95.62 81 GLU A N 1
ATOM 611 C CA . GLU A 1 81 ? 5.738 -6.474 10.134 1.00 95.62 81 GLU A CA 1
ATOM 612 C C . GLU A 1 81 ? 5.921 -6.037 8.684 1.00 95.62 81 GLU A C 1
ATOM 614 O O . GLU A 1 81 ? 4.951 -5.609 8.053 1.00 95.62 81 GLU A O 1
ATOM 619 N N . MET A 1 82 ? 7.141 -6.130 8.151 1.00 95.69 82 MET A N 1
ATOM 620 C CA . MET A 1 82 ? 7.457 -5.638 6.808 1.00 95.69 82 MET A CA 1
ATOM 621 C C . MET A 1 82 ? 8.287 -6.638 6.010 1.00 95.69 82 MET A C 1
ATOM 623 O O . MET A 1 82 ? 9.229 -7.235 6.525 1.00 95.69 82 MET A O 1
ATOM 627 N N . GLU A 1 83 ? 7.994 -6.731 4.718 1.00 96.31 83 GLU A N 1
ATOM 628 C CA . GLU A 1 83 ? 8.774 -7.486 3.743 1.00 96.31 83 GLU A CA 1
ATOM 629 C C . GLU A 1 83 ? 8.975 -6.638 2.484 1.00 96.31 83 GLU A C 1
ATOM 631 O O . GLU A 1 83 ? 8.077 -5.915 2.052 1.00 96.31 83 GLU A O 1
ATOM 636 N N . THR A 1 84 ? 10.174 -6.689 1.903 1.00 96.06 84 THR A N 1
ATOM 637 C CA . THR A 1 84 ? 10.516 -5.942 0.686 1.00 96.06 84 THR A CA 1
ATOM 638 C C . THR A 1 84 ? 11.031 -6.899 -0.374 1.00 96.06 84 THR A C 1
ATOM 640 O O . THR A 1 84 ? 11.871 -7.746 -0.081 1.00 96.06 84 THR A O 1
ATOM 643 N N . LEU A 1 85 ? 10.562 -6.729 -1.609 1.00 96.44 85 LEU A N 1
ATOM 644 C CA . LEU A 1 85 ? 10.955 -7.540 -2.753 1.00 96.44 85 LEU A CA 1
ATOM 645 C C . LEU A 1 85 ? 11.225 -6.653 -3.968 1.00 96.44 85 LEU A C 1
ATOM 647 O O . LEU A 1 85 ? 10.491 -5.702 -4.240 1.00 96.44 85 LEU A O 1
ATOM 651 N N . THR A 1 86 ? 12.266 -6.987 -4.730 1.00 96.69 86 THR A N 1
ATOM 652 C CA . THR A 1 86 ? 12.517 -6.341 -6.021 1.00 96.69 86 THR A CA 1
ATOM 653 C C . THR A 1 86 ? 11.822 -7.125 -7.122 1.00 96.69 86 THR A C 1
ATOM 655 O O . THR A 1 86 ? 12.045 -8.323 -7.272 1.00 96.69 86 THR A O 1
ATOM 658 N N . LEU A 1 87 ? 11.013 -6.436 -7.918 1.00 95.75 87 LEU A N 1
ATOM 659 C CA . LEU A 1 87 ? 10.386 -6.974 -9.116 1.00 95.75 87 LEU A CA 1
ATOM 660 C C . LEU A 1 87 ? 11.162 -6.517 -10.349 1.00 95.75 87 LEU A C 1
ATOM 662 O O . LEU A 1 87 ? 11.486 -5.332 -10.465 1.00 95.75 87 LEU A O 1
ATOM 666 N N . ARG A 1 88 ? 11.420 -7.424 -11.290 1.00 95.31 88 ARG A N 1
ATOM 667 C CA . ARG A 1 88 ? 11.976 -7.115 -12.610 1.00 95.31 88 ARG A CA 1
ATOM 668 C C . ARG A 1 88 ? 10.928 -7.391 -13.672 1.00 95.31 88 ARG A C 1
ATOM 670 O O . ARG A 1 88 ? 10.737 -8.525 -14.074 1.00 95.31 88 ARG A O 1
ATOM 677 N N . LEU A 1 89 ? 10.320 -6.332 -14.190 1.00 93.00 89 LEU A N 1
ATOM 678 C CA . LEU A 1 89 ? 9.357 -6.446 -15.276 1.00 93.00 89 LEU A CA 1
ATOM 679 C C . LEU A 1 89 ? 10.107 -6.700 -16.591 1.00 93.00 89 LEU A C 1
ATOM 681 O O . LEU A 1 89 ? 10.664 -5.771 -17.186 1.00 93.00 89 LEU A O 1
ATOM 685 N N . ASP A 1 90 ? 10.128 -7.960 -17.024 1.00 92.88 90 ASP A N 1
ATOM 686 C CA . ASP A 1 90 ? 10.723 -8.397 -18.287 1.00 92.88 90 ASP A CA 1
ATOM 687 C C . ASP A 1 90 ? 9.731 -9.259 -19.090 1.00 92.88 90 ASP A C 1
ATOM 689 O O . ASP A 1 90 ? 9.581 -10.449 -18.818 1.00 92.88 90 ASP A O 1
ATOM 693 N N . PRO A 1 91 ? 9.086 -8.703 -20.135 1.00 89.50 91 PRO A N 1
ATOM 694 C CA . PRO A 1 91 ? 8.128 -9.446 -20.955 1.00 89.50 91 PRO A CA 1
ATOM 695 C C . PRO A 1 91 ? 8.719 -10.616 -21.752 1.00 89.50 91 PRO A C 1
ATOM 697 O O . PRO A 1 91 ? 7.985 -11.259 -22.500 1.00 89.50 91 PRO A O 1
ATOM 700 N N . GLN A 1 92 ? 10.038 -10.820 -21.733 1.00 91.38 92 GLN A N 1
ATOM 701 C CA . GLN A 1 92 ? 10.720 -11.899 -22.453 1.00 91.38 92 GLN A CA 1
ATOM 702 C C . GLN A 1 92 ? 11.230 -13.006 -21.525 1.00 91.38 92 GLN A C 1
ATOM 704 O O . GLN A 1 92 ? 11.660 -14.051 -22.015 1.00 91.38 92 GLN A O 1
ATOM 709 N N . ALA A 1 93 ? 11.188 -12.793 -20.211 1.00 90.44 93 ALA A N 1
ATOM 710 C CA . ALA A 1 93 ? 11.573 -13.788 -19.228 1.00 90.44 93 ALA A CA 1
ATOM 711 C C . ALA A 1 93 ? 10.356 -14.605 -18.769 1.00 90.44 93 ALA A C 1
ATOM 713 O O . ALA A 1 93 ? 9.216 -14.143 -18.814 1.00 90.44 93 ALA A O 1
ATOM 714 N N . ALA A 1 94 ? 10.604 -15.844 -18.347 1.00 92.19 94 ALA A N 1
ATOM 715 C CA . ALA A 1 94 ? 9.595 -16.640 -17.661 1.00 92.19 94 ALA A CA 1
ATOM 716 C C . ALA A 1 94 ? 9.445 -16.150 -16.215 1.00 92.19 94 ALA A C 1
ATOM 718 O O . ALA A 1 94 ? 10.445 -15.784 -15.595 1.00 92.19 94 ALA A O 1
ATOM 719 N N . GLU A 1 95 ? 8.218 -16.198 -15.694 1.00 93.00 95 GLU A N 1
ATOM 720 C CA . GLU A 1 95 ? 7.937 -15.846 -14.302 1.00 93.00 95 GLU A CA 1
ATOM 721 C C . GLU A 1 95 ? 8.707 -16.762 -13.346 1.00 93.00 95 GLU A C 1
ATOM 723 O O . GLU A 1 95 ? 8.731 -17.989 -13.517 1.00 93.00 95 GLU A O 1
ATOM 728 N N . GLY A 1 96 ? 9.332 -16.174 -12.328 1.00 94.94 96 GLY A N 1
ATOM 729 C CA . GLY A 1 96 ? 10.011 -16.944 -11.294 1.00 94.94 96 GLY A CA 1
ATOM 730 C C . GLY A 1 96 ? 10.969 -16.139 -10.425 1.00 94.94 96 GLY A C 1
ATOM 731 O O . GLY A 1 96 ? 11.233 -14.961 -10.656 1.00 94.94 96 GLY A O 1
ATOM 732 N N . MET A 1 97 ? 11.512 -16.814 -9.412 1.00 95.44 97 MET A N 1
ATOM 733 C CA . MET A 1 97 ? 12.520 -16.237 -8.524 1.00 95.44 97 MET A CA 1
ATOM 734 C C . MET A 1 97 ? 13.919 -16.386 -9.131 1.00 95.44 97 MET A C 1
ATOM 736 O O . MET A 1 97 ? 14.433 -17.497 -9.276 1.00 95.44 97 MET A O 1
ATOM 740 N N . ASP A 1 98 ? 14.552 -15.258 -9.442 1.00 92.62 98 ASP A N 1
ATOM 741 C CA . ASP A 1 98 ? 15.971 -15.143 -9.774 1.00 92.62 98 ASP A CA 1
ATOM 742 C C . ASP A 1 98 ? 16.703 -14.559 -8.560 1.00 92.62 98 ASP A C 1
ATOM 744 O O . ASP A 1 98 ? 16.798 -13.342 -8.379 1.00 92.62 98 ASP A O 1
ATOM 748 N N . LYS A 1 99 ? 17.182 -15.452 -7.684 1.00 90.00 99 LYS A N 1
ATOM 749 C CA . LYS A 1 99 ? 17.689 -15.107 -6.345 1.00 90.00 99 LYS A CA 1
ATOM 750 C C . LYS A 1 99 ? 16.609 -14.374 -5.535 1.00 90.00 99 LYS A C 1
ATOM 752 O O . LYS A 1 99 ? 15.572 -14.966 -5.260 1.00 90.00 99 LYS A O 1
ATOM 757 N N . ASP A 1 100 ? 16.843 -13.105 -5.205 1.00 92.12 100 ASP A N 1
ATOM 758 C CA . ASP A 1 100 ? 15.952 -12.250 -4.410 1.00 92.12 100 ASP A CA 1
ATOM 759 C C . ASP A 1 100 ? 15.111 -11.305 -5.291 1.00 92.12 100 ASP A C 1
ATOM 761 O O . ASP A 1 100 ? 14.548 -10.320 -4.810 1.00 92.12 100 ASP A O 1
ATOM 765 N N . ILE A 1 101 ? 15.066 -11.562 -6.603 1.00 94.00 101 ILE A N 1
ATOM 766 C CA . ILE A 1 101 ? 14.293 -10.787 -7.573 1.00 94.00 101 ILE A CA 1
ATOM 767 C C . ILE A 1 101 ? 13.193 -11.676 -8.143 1.00 94.00 101 ILE A C 1
ATOM 769 O O . ILE A 1 101 ? 13.474 -12.748 -8.677 1.00 94.00 101 ILE A O 1
ATOM 773 N N . LEU A 1 102 ? 11.952 -11.202 -8.075 1.00 94.81 102 LEU A N 1
ATOM 774 C CA . LEU A 1 102 ? 10.844 -11.807 -8.806 1.00 94.81 102 LEU A CA 1
ATOM 775 C C . LEU A 1 102 ? 10.799 -11.212 -10.213 1.00 94.81 102 LEU A C 1
ATOM 777 O O . LEU A 1 102 ? 10.797 -9.989 -10.371 1.00 94.81 102 LEU A O 1
ATOM 781 N N . VAL A 1 103 ? 10.808 -12.077 -11.220 1.00 93.44 103 VAL A N 1
ATOM 782 C CA . VAL A 1 103 ? 10.733 -11.717 -12.643 1.00 93.44 103 VAL A CA 1
ATOM 783 C C . VAL A 1 103 ? 9.324 -11.957 -13.148 1.00 93.44 103 VAL A C 1
ATOM 785 O O . VAL A 1 103 ? 8.807 -13.053 -12.838 1.00 93.44 103 VAL A O 1
#

Foldseek 3Di:
DDDWDKKKKKKKQFAQFFQCVVVVPADFPDVVQTWGDFDPHKIWGDDGRRMIMIMRDDPVSVVVVVVVRVVRHDGTDPDMDMDMAMEIDDPVDDFDDPDRYTD

Radius of gyration: 14.64 Å; chains: 1; bounding box: 33×27×45 Å

Sequence (103 aa):
MTALTLVQARAMLIGDRLDLRALETAERLASAPLTIAVGARGRAVLFRYGAVVLFDIDPMEEAAFLAQLHPFVNEPLAQPEMETLTLRLDPQAAEGMDKDILV

Secondary structure (DSSP, 8-state):
-PPPEEEEEEEEEEEEEE-GGGGTTS-EEEETTEEEEETTTEEEEE-TTSEEEEES--HHHHHHHHHHHGGGEEEEEEEEEEEEEEEEE-TTSPSSEETTEE-

pLDDT: mean 91.19, std 9.19, range [50.91, 98.06]